Protein AF-A0A7J5W7M0-F1 (afdb_monomer)

Sequence (153 aa):
MEIAYNFLKSILNLNVLYQFIGALISIALTVMVVFLKQYNLRKQRRSYYEGMSSYQELGDIDVKVDEDLPYENVLKIVFKWSLQPLLLVFLLGFIGNTTEYIKLIVFIIVLISTMVHEFMASDEYIDMKTYRVFILILWLISYFILSYEANLI

Secondary structure (DSSP, 8-state):
-HHHHHHHHHH--HHHHHHHHHHHHHHHHHHHHHHHHHHHHHHHHHHHHHHHTTT---TT----TT----THHHHHHHHHTSHHHHHHHHHHTTTT----HHHHHHHHHHHHHHHHIIIIIHHHSTT-HHHHHHHHHHHHHHHHHHHHHHHH-

Structure (mmCIF, N/CA/C/O backbone):
data_AF-A0A7J5W7M0-F1
#
_entry.id   AF-A0A7J5W7M0-F1
#
loop_
_atom_site.group_PDB
_atom_site.id
_atom_site.type_symbol
_atom_site.label_atom_id
_atom_site.label_alt_id
_atom_site.label_comp_id
_atom_site.label_asym_id
_atom_site.label_entity_id
_atom_site.label_seq_id
_atom_site.pdbx_PDB_ins_code
_atom_site.Cartn_x
_atom_site.Cartn_y
_atom_site.Cartn_z
_atom_site.occupancy
_atom_site.B_iso_or_equiv
_atom_site.auth_seq_id
_atom_site.auth_comp_id
_atom_site.auth_asym_id
_atom_site.auth_atom_id
_atom_site.pdbx_PDB_model_num
ATOM 1 N N . MET A 1 1 ? -13.134 -21.260 23.242 1.00 63.97 1 MET A N 1
ATOM 2 C CA . MET A 1 1 ? -13.709 -21.067 21.891 1.00 63.97 1 MET A CA 1
ATOM 3 C C . MET A 1 1 ? -14.502 -19.760 21.818 1.00 63.97 1 MET A C 1
ATOM 5 O O . MET A 1 1 ? -14.262 -18.974 20.917 1.00 63.97 1 MET A O 1
ATOM 9 N N . GLU A 1 2 ? -15.338 -19.468 22.817 1.00 70.62 2 GLU A N 1
ATOM 10 C CA . GLU A 1 2 ? -16.139 -18.234 22.917 1.00 70.62 2 GLU A CA 1
ATOM 11 C C . GLU A 1 2 ? -15.312 -16.933 23.010 1.00 70.62 2 GLU A C 1
ATOM 13 O O . GLU A 1 2 ? -15.614 -15.960 22.328 1.00 70.62 2 GLU A O 1
ATOM 18 N N . ILE A 1 3 ? -14.193 -16.938 23.748 1.00 71.62 3 ILE A N 1
ATOM 19 C CA . ILE A 1 3 ? -13.269 -15.786 23.838 1.00 71.62 3 ILE A CA 1
ATOM 20 C C . ILE A 1 3 ? -12.658 -15.447 22.469 1.00 71.62 3 ILE A C 1
ATOM 22 O O . ILE A 1 3 ? -12.617 -14.286 22.075 1.00 71.62 3 ILE A O 1
ATOM 26 N N . ALA A 1 4 ? -12.221 -16.465 21.721 1.00 72.44 4 ALA A N 1
ATOM 27 C CA . ALA A 1 4 ? -11.637 -16.276 20.395 1.00 72.44 4 ALA A CA 1
ATOM 28 C C . ALA A 1 4 ? -12.676 -15.769 19.384 1.00 72.44 4 ALA A C 1
ATOM 30 O O . ALA A 1 4 ? -12.363 -14.913 18.566 1.00 72.44 4 ALA A O 1
ATOM 31 N N . TYR A 1 5 ? -13.916 -16.255 19.472 1.00 73.88 5 TYR A N 1
ATOM 32 C CA . TYR A 1 5 ? -15.020 -15.798 18.630 1.00 73.88 5 TYR A CA 1
ATOM 33 C C . TYR A 1 5 ? -15.401 -14.338 18.914 1.00 73.88 5 TYR A C 1
ATOM 35 O O . TYR A 1 5 ? -15.535 -13.547 17.982 1.00 73.88 5 TYR A O 1
ATOM 43 N N . ASN A 1 6 ? -15.502 -13.956 20.190 1.00 70.31 6 ASN A N 1
ATOM 44 C CA . ASN A 1 6 ? -15.810 -12.579 20.582 1.00 70.31 6 ASN A CA 1
ATOM 45 C C . ASN A 1 6 ? -14.689 -11.609 20.183 1.00 70.31 6 ASN A C 1
ATOM 47 O O . ASN A 1 6 ? -14.981 -10.525 19.684 1.00 70.31 6 ASN A O 1
ATOM 51 N N . PHE A 1 7 ? -13.427 -12.030 20.307 1.00 69.25 7 PHE A N 1
ATOM 52 C CA . PHE A 1 7 ? -12.269 -11.273 19.825 1.00 69.25 7 PHE A CA 1
ATOM 53 C C . PHE A 1 7 ? -12.282 -11.101 18.298 1.00 69.25 7 PHE A C 1
ATOM 55 O O . PHE A 1 7 ? -12.070 -10.001 17.793 1.00 69.25 7 PHE A O 1
ATOM 62 N N . LEU A 1 8 ? -12.591 -12.163 17.543 1.00 70.25 8 LEU A N 1
ATOM 63 C CA . LEU A 1 8 ? -12.695 -12.081 16.083 1.00 70.25 8 LEU A CA 1
ATOM 64 C C . LEU A 1 8 ? -13.811 -11.118 15.659 1.00 70.25 8 LEU A C 1
ATOM 66 O O . LEU A 1 8 ? -13.624 -10.303 14.760 1.00 70.25 8 LEU A O 1
ATOM 70 N N . LYS A 1 9 ? -14.962 -11.191 16.336 1.00 71.50 9 LYS A N 1
ATOM 71 C CA . LYS A 1 9 ? -16.116 -10.330 16.077 1.00 71.50 9 LYS A CA 1
ATOM 72 C C . LYS A 1 9 ? -15.813 -8.861 16.379 1.00 71.50 9 LYS A C 1
ATOM 74 O O . LYS A 1 9 ? -16.214 -8.006 15.601 1.00 71.50 9 LYS A O 1
ATOM 79 N N . SER A 1 10 ? -15.062 -8.564 17.443 1.00 65.81 10 SER A N 1
ATOM 80 C CA . SER A 1 10 ? -14.637 -7.190 17.751 1.00 65.81 10 SER A CA 1
ATOM 81 C C . SER A 1 10 ? -13.609 -6.627 16.765 1.00 65.81 10 SER A C 1
ATOM 83 O O . SER A 1 10 ? -13.368 -5.426 16.753 1.00 65.81 10 SER A O 1
ATOM 85 N N . ILE A 1 11 ? -13.009 -7.470 15.920 1.00 71.94 11 ILE A N 1
ATOM 86 C CA . ILE A 1 11 ? -11.896 -7.111 15.025 1.00 71.94 11 ILE A CA 1
ATOM 87 C C . ILE A 1 11 ? -12.270 -7.182 13.537 1.00 71.94 11 ILE A C 1
ATOM 89 O O . ILE A 1 11 ? -11.507 -6.757 12.674 1.00 71.94 11 ILE A O 1
ATOM 93 N N . LEU A 1 12 ? -13.443 -7.713 13.201 1.00 81.94 12 LEU A N 1
ATOM 94 C CA . LEU A 1 12 ? -13.924 -7.790 11.824 1.00 81.94 12 LEU A CA 1
ATOM 95 C C . LEU A 1 12 ? -15.038 -6.774 11.602 1.00 81.94 12 LEU A C 1
ATOM 97 O O . LEU A 1 12 ? -16.216 -7.084 11.751 1.00 81.94 12 LEU A O 1
ATOM 101 N N . ASN A 1 13 ? -14.660 -5.556 11.227 1.00 87.31 13 ASN A N 1
ATOM 102 C CA . ASN A 1 13 ? -15.587 -4.544 10.743 1.00 87.31 13 ASN A CA 1
ATOM 103 C C . ASN A 1 13 ? -15.641 -4.582 9.209 1.00 87.31 13 ASN A C 1
ATOM 105 O O . ASN A 1 13 ? -14.648 -4.319 8.528 1.00 87.31 13 ASN A O 1
ATOM 109 N N . LEU A 1 14 ? -16.815 -4.897 8.654 1.00 86.88 14 LEU A N 1
ATOM 110 C CA . LEU A 1 14 ? -16.989 -5.052 7.206 1.00 86.88 14 LEU A CA 1
ATOM 111 C C . LEU A 1 14 ? -16.758 -3.748 6.432 1.00 86.88 14 LEU A C 1
ATOM 113 O O . LEU A 1 14 ? -16.212 -3.793 5.333 1.00 86.88 14 LEU A O 1
ATOM 117 N N . ASN A 1 15 ? -17.111 -2.590 6.997 1.00 87.56 15 ASN A N 1
ATOM 118 C CA . ASN A 1 15 ? -16.903 -1.304 6.326 1.00 87.56 15 ASN A CA 1
ATOM 119 C C . ASN A 1 15 ? -15.409 -1.001 6.182 1.00 87.56 15 ASN A C 1
ATOM 121 O O . ASN A 1 15 ? -14.956 -0.634 5.098 1.00 87.56 15 ASN A O 1
ATOM 125 N N . VAL A 1 16 ? -14.636 -1.217 7.250 1.00 88.69 16 VAL A N 1
ATOM 126 C CA . VAL A 1 16 ? -13.174 -1.069 7.221 1.00 88.69 16 VAL A CA 1
ATOM 127 C C . VAL A 1 16 ? -12.557 -2.088 6.264 1.00 88.69 16 VAL A C 1
ATOM 129 O O . VAL A 1 16 ? -11.714 -1.729 5.445 1.00 88.69 16 VAL A O 1
ATOM 132 N N . LEU A 1 17 ? -13.023 -3.339 6.275 1.00 90.00 17 LEU A N 1
ATOM 133 C CA . LEU A 1 17 ? -12.569 -4.352 5.322 1.00 90.00 17 LEU A CA 1
ATOM 134 C C . LEU A 1 17 ? -12.792 -3.917 3.865 1.00 90.00 17 LEU A C 1
ATOM 136 O O . LEU A 1 17 ? -11.879 -4.039 3.049 1.00 90.00 17 LEU A O 1
ATOM 140 N N . TYR A 1 18 ? -13.960 -3.359 3.535 1.00 90.44 18 TYR A N 1
ATOM 141 C CA . TYR A 1 18 ? -14.231 -2.849 2.189 1.00 90.44 18 TYR A CA 1
ATOM 142 C C . TYR A 1 18 ? -13.326 -1.675 1.805 1.00 90.44 18 TYR A C 1
ATOM 144 O O . TYR A 1 18 ? -12.875 -1.616 0.661 1.00 90.44 18 TYR A O 1
ATOM 152 N N . GLN A 1 19 ? -12.996 -0.781 2.741 1.00 91.12 19 GLN A N 1
ATOM 153 C CA . GLN A 1 19 ? -12.032 0.299 2.498 1.00 91.12 19 GLN A CA 1
ATOM 154 C C . GLN A 1 19 ? -10.636 -0.253 2.179 1.00 91.12 19 GLN A C 1
ATOM 156 O O . GLN A 1 19 ? -10.002 0.190 1.221 1.00 91.12 19 GLN A O 1
ATOM 161 N N . PHE A 1 20 ? -10.179 -1.264 2.923 1.00 92.31 20 PHE A N 1
ATOM 162 C CA . PHE A 1 20 ? -8.892 -1.919 2.681 1.00 92.31 20 PHE A CA 1
ATOM 163 C C . PHE A 1 20 ? -8.860 -2.661 1.340 1.00 92.31 20 PHE A C 1
ATOM 165 O O . PHE A 1 20 ? -7.895 -2.525 0.590 1.00 92.31 20 PHE A O 1
ATOM 172 N N . ILE A 1 21 ? -9.922 -3.394 0.990 1.00 91.75 21 ILE A N 1
ATOM 173 C CA . ILE A 1 21 ? -10.041 -4.041 -0.326 1.00 91.75 21 ILE A CA 1
ATOM 174 C C . ILE A 1 21 ? -10.024 -2.988 -1.443 1.00 91.75 21 ILE A C 1
ATOM 176 O O . ILE A 1 21 ? -9.306 -3.155 -2.427 1.00 91.75 21 ILE A O 1
ATOM 180 N N . GLY A 1 22 ? -10.752 -1.879 -1.280 1.00 91.25 22 GLY A N 1
ATOM 181 C CA . GLY A 1 22 ? -10.732 -0.761 -2.226 1.00 91.25 22 GLY A CA 1
ATOM 182 C C . GLY A 1 22 ? -9.333 -0.166 -2.411 1.00 91.25 22 GLY A C 1
ATOM 183 O O . GLY A 1 22 ? -8.907 0.092 -3.537 1.00 91.25 22 GLY A O 1
ATOM 184 N N . ALA A 1 23 ? -8.573 -0.027 -1.326 1.00 91.94 23 ALA A N 1
ATOM 185 C CA . ALA A 1 23 ? -7.189 0.431 -1.377 1.00 91.94 23 ALA A CA 1
ATOM 186 C C . ALA A 1 23 ? -6.265 -0.560 -2.104 1.00 91.94 23 ALA A C 1
ATOM 188 O O . ALA A 1 23 ? -5.446 -0.140 -2.921 1.00 91.94 23 ALA A O 1
ATOM 189 N N . LEU A 1 24 ? -6.430 -1.871 -1.893 1.00 91.50 24 LEU A N 1
ATOM 190 C CA . LEU A 1 24 ? -5.693 -2.897 -2.643 1.00 91.50 24 LEU A CA 1
ATOM 191 C C . LEU A 1 24 ? -6.014 -2.856 -4.145 1.00 91.50 24 LEU A C 1
ATOM 193 O O . LEU A 1 24 ? -5.107 -2.975 -4.972 1.00 91.50 24 LEU A O 1
ATOM 197 N N . ILE A 1 25 ? -7.280 -2.628 -4.510 1.00 91.88 25 ILE A N 1
ATOM 198 C CA . ILE A 1 25 ? -7.686 -2.425 -5.909 1.00 91.88 25 ILE A CA 1
ATOM 199 C C . ILE A 1 25 ? -6.988 -1.189 -6.491 1.00 91.88 25 ILE A C 1
ATOM 201 O O . ILE A 1 25 ? -6.481 -1.249 -7.611 1.00 91.88 25 ILE A O 1
ATOM 205 N N . SER A 1 26 ? -6.888 -0.095 -5.730 1.00 92.44 26 SER A N 1
ATOM 206 C CA . SER A 1 26 ? -6.147 1.096 -6.162 1.00 92.44 26 SER A CA 1
ATOM 207 C C . SER A 1 26 ? -4.676 0.788 -6.458 1.00 92.44 26 SER A C 1
ATOM 209 O O . SER A 1 26 ? -4.150 1.290 -7.449 1.00 92.44 26 SER A O 1
ATOM 211 N N . ILE A 1 27 ? -4.012 -0.052 -5.655 1.00 91.50 27 ILE A N 1
ATOM 212 C CA . ILE A 1 27 ? -2.626 -0.476 -5.925 1.00 91.50 27 ILE A CA 1
ATOM 213 C C . ILE A 1 27 ? -2.559 -1.266 -7.233 1.00 91.50 27 ILE A C 1
ATOM 215 O O . ILE A 1 27 ? -1.706 -0.989 -8.076 1.00 91.50 27 ILE A O 1
ATOM 219 N N . ALA A 1 28 ? -3.466 -2.227 -7.425 1.00 88.56 28 ALA A N 1
ATOM 220 C CA . ALA A 1 28 ? -3.506 -3.046 -8.633 1.00 88.56 28 ALA A CA 1
ATOM 221 C C . ALA A 1 28 ? -3.701 -2.193 -9.899 1.00 88.56 28 ALA A C 1
ATOM 223 O O . ALA A 1 28 ? -3.013 -2.407 -10.900 1.00 88.56 28 ALA A O 1
ATOM 224 N N . LEU A 1 29 ? -4.575 -1.184 -9.837 1.00 88.12 29 LEU A N 1
ATOM 225 C CA . LEU A 1 29 ? -4.776 -0.226 -10.925 1.00 88.12 29 LEU A CA 1
ATOM 226 C C . LEU A 1 29 ? -3.509 0.586 -11.208 1.00 88.12 29 LEU A C 1
ATOM 228 O O . LEU A 1 29 ? -3.097 0.683 -12.363 1.00 88.12 29 LEU A O 1
ATOM 232 N N . THR A 1 30 ? -2.847 1.116 -10.178 1.00 88.88 30 THR A N 1
ATOM 233 C CA . THR A 1 30 ? -1.583 1.852 -10.341 1.00 88.88 30 THR A CA 1
ATOM 234 C C . THR A 1 30 ? -0.512 0.983 -10.993 1.00 88.88 30 THR A C 1
ATOM 236 O O . THR A 1 30 ? 0.145 1.407 -11.945 1.00 88.88 30 THR A O 1
ATOM 239 N N . VAL A 1 31 ? -0.369 -0.263 -10.540 1.00 87.19 31 VAL A N 1
ATOM 240 C CA . VAL A 1 31 ? 0.568 -1.236 -11.114 1.00 87.19 31 VAL A CA 1
ATOM 241 C C . VAL A 1 31 ? 0.245 -1.477 -12.590 1.00 87.19 31 VAL A C 1
ATOM 243 O O . VAL A 1 31 ? 1.140 -1.387 -13.431 1.00 87.19 31 VAL A O 1
ATOM 246 N N . MET A 1 32 ? -1.026 -1.703 -12.931 1.00 87.75 32 MET A N 1
ATOM 247 C CA . MET A 1 32 ? -1.472 -1.890 -14.314 1.00 87.75 32 MET A CA 1
ATOM 248 C C . MET A 1 32 ? -1.139 -0.679 -15.198 1.00 87.75 32 MET A C 1
ATOM 250 O O . MET A 1 32 ? -0.614 -0.849 -16.298 1.00 87.75 32 MET A O 1
ATOM 254 N N . VAL A 1 33 ? -1.379 0.544 -14.716 1.00 85.94 33 VAL A N 1
ATOM 255 C CA . VAL A 1 33 ? -1.043 1.781 -15.442 1.00 85.94 33 VAL A CA 1
ATOM 256 C C . VAL A 1 33 ? 0.465 1.891 -15.681 1.00 85.94 33 VAL A C 1
ATOM 258 O O . VAL A 1 33 ? 0.890 2.217 -16.792 1.00 85.94 33 VAL A O 1
ATOM 261 N N . VAL A 1 34 ? 1.289 1.579 -14.676 1.00 85.00 34 VAL A N 1
ATOM 262 C CA . VAL A 1 34 ? 2.754 1.570 -14.813 1.00 85.00 34 VAL A CA 1
ATOM 263 C C . VAL A 1 34 ? 3.195 0.544 -15.858 1.00 85.00 34 VAL A C 1
ATOM 265 O O . VAL A 1 34 ? 4.015 0.873 -16.719 1.00 85.00 34 VAL A O 1
ATOM 268 N N . PHE A 1 35 ? 2.615 -0.659 -15.843 1.00 82.62 35 PHE A N 1
ATOM 269 C CA . PHE A 1 35 ? 2.891 -1.687 -16.848 1.00 82.62 35 PHE A CA 1
ATOM 270 C C . PHE A 1 35 ? 2.535 -1.227 -18.260 1.00 82.62 35 PHE A C 1
ATOM 272 O O . PHE A 1 35 ? 3.372 -1.312 -19.159 1.00 82.62 35 PHE A O 1
ATOM 279 N N . LEU A 1 36 ? 1.334 -0.678 -18.458 1.00 83.38 36 LEU A N 1
ATOM 280 C CA . LEU A 1 36 ? 0.898 -0.162 -19.757 1.00 83.38 36 LEU A CA 1
ATOM 281 C C . LEU A 1 36 ? 1.804 0.970 -20.255 1.00 83.38 36 LEU A C 1
ATOM 283 O O . LEU A 1 36 ? 2.177 1.000 -21.429 1.00 83.38 36 LEU A O 1
ATOM 287 N N . LYS A 1 37 ? 2.218 1.879 -19.364 1.00 83.38 37 LYS A N 1
ATOM 288 C CA . LYS A 1 37 ? 3.152 2.961 -19.697 1.00 83.38 37 LYS A CA 1
ATOM 289 C C . LYS A 1 37 ? 4.504 2.413 -20.153 1.00 83.38 37 LYS A C 1
ATOM 291 O O . LYS A 1 37 ? 5.019 2.845 -21.183 1.00 83.38 37 LYS A O 1
ATOM 296 N N . GLN A 1 38 ? 5.077 1.459 -19.418 1.00 79.25 38 GLN A N 1
ATOM 297 C CA . GLN A 1 38 ? 6.351 0.840 -19.791 1.00 79.25 38 GLN A CA 1
ATOM 298 C C . GLN A 1 38 ? 6.247 0.078 -21.114 1.00 79.25 38 GLN A C 1
ATOM 300 O O . GLN A 1 38 ? 7.137 0.199 -21.957 1.00 79.25 38 GLN A O 1
ATOM 305 N N . TYR A 1 39 ? 5.150 -0.650 -21.325 1.00 80.50 39 TYR A N 1
ATOM 306 C CA . TYR A 1 39 ? 4.875 -1.349 -22.576 1.00 80.50 39 TYR A CA 1
ATOM 307 C C . TYR A 1 39 ? 4.824 -0.384 -23.770 1.00 80.50 39 TYR A C 1
ATOM 309 O O . TYR A 1 39 ? 5.517 -0.591 -24.766 1.00 80.50 39 TYR A O 1
ATOM 317 N N . ASN A 1 40 ? 4.088 0.724 -23.648 1.00 80.00 40 ASN A N 1
ATOM 318 C CA . ASN A 1 40 ? 3.991 1.729 -24.708 1.00 80.00 40 ASN A CA 1
ATOM 319 C C . ASN A 1 40 ? 5.339 2.406 -25.003 1.00 80.00 40 ASN A C 1
ATOM 321 O O . ASN A 1 40 ? 5.695 2.564 -26.169 1.00 80.00 40 ASN A O 1
ATOM 325 N N . LEU A 1 41 ? 6.130 2.735 -23.975 1.00 78.44 41 LEU A N 1
ATOM 326 C CA . LEU A 1 41 ? 7.479 3.294 -24.151 1.00 78.44 41 LEU A CA 1
ATOM 327 C C . LEU A 1 41 ? 8.441 2.311 -24.835 1.00 78.44 41 LEU A C 1
ATOM 329 O O . LEU A 1 41 ? 9.323 2.727 -25.588 1.00 78.44 41 LEU A O 1
ATOM 333 N N . ARG A 1 42 ? 8.300 1.004 -24.580 1.00 73.38 42 ARG A N 1
ATOM 334 C CA . ARG A 1 42 ? 9.060 -0.039 -25.290 1.00 73.38 42 ARG A CA 1
ATOM 335 C C . ARG A 1 42 ? 8.634 -0.118 -26.752 1.00 73.38 42 ARG A C 1
ATOM 337 O O . ARG A 1 42 ? 9.495 -0.091 -27.625 1.00 73.38 42 ARG A O 1
ATOM 344 N N . LYS A 1 43 ? 7.325 -0.143 -27.025 1.00 80.00 43 LYS A N 1
ATOM 345 C CA . LYS A 1 43 ? 6.784 -0.159 -28.392 1.00 80.00 43 LYS A CA 1
ATOM 346 C C . LYS A 1 43 ? 7.248 1.057 -29.199 1.00 80.00 43 LYS A C 1
ATOM 348 O O . LYS A 1 43 ? 7.666 0.903 -30.340 1.00 80.00 43 LYS A O 1
ATOM 353 N N . GLN A 1 44 ? 7.224 2.245 -28.596 1.00 79.19 44 GLN A N 1
ATOM 354 C CA . GLN A 1 44 ? 7.695 3.474 -29.234 1.00 79.19 44 GLN A CA 1
ATOM 355 C C . GLN A 1 44 ? 9.196 3.420 -29.548 1.00 79.19 44 GLN A C 1
ATOM 357 O O . GLN A 1 44 ? 9.594 3.784 -30.649 1.00 79.19 44 GLN A O 1
ATOM 362 N N . ARG A 1 45 ? 10.028 2.922 -28.619 1.00 77.69 45 ARG A N 1
ATOM 363 C CA . ARG A 1 45 ? 11.467 2.733 -28.868 1.00 77.69 45 ARG A CA 1
ATOM 364 C C . ARG A 1 45 ? 11.729 1.732 -29.992 1.00 77.69 45 ARG A C 1
ATOM 366 O O . ARG A 1 45 ? 12.491 2.055 -30.891 1.00 77.69 45 ARG A O 1
ATOM 373 N N . ARG A 1 46 ? 11.065 0.569 -29.985 1.00 77.75 46 ARG A N 1
ATOM 374 C CA . ARG A 1 46 ? 11.169 -0.427 -31.071 1.00 77.75 46 ARG A CA 1
ATOM 375 C C . ARG A 1 46 ? 10.824 0.187 -32.426 1.00 77.75 46 ARG A C 1
ATOM 377 O O . ARG A 1 46 ? 11.648 0.157 -33.327 1.00 77.75 46 ARG A O 1
ATOM 384 N N . SER A 1 47 ? 9.677 0.862 -32.517 1.00 78.12 47 SER A N 1
ATOM 385 C CA . SER A 1 47 ? 9.248 1.557 -33.736 1.00 78.12 47 SER A CA 1
ATOM 386 C C . SER A 1 47 ? 10.241 2.624 -34.213 1.00 78.12 47 SER A C 1
ATOM 388 O O . SER A 1 47 ? 10.407 2.789 -35.418 1.00 78.12 47 SER A O 1
ATOM 390 N N . TYR A 1 48 ? 10.895 3.347 -33.300 1.00 76.06 48 TYR A N 1
ATOM 391 C CA . TYR A 1 48 ? 11.910 4.341 -33.651 1.00 76.06 48 TYR A CA 1
ATOM 392 C C . TYR A 1 48 ? 13.165 3.697 -34.262 1.00 76.06 48 TYR A C 1
ATOM 394 O O . TYR A 1 48 ? 13.642 4.154 -35.298 1.00 76.06 48 TYR A O 1
ATOM 402 N N . TYR A 1 49 ? 13.6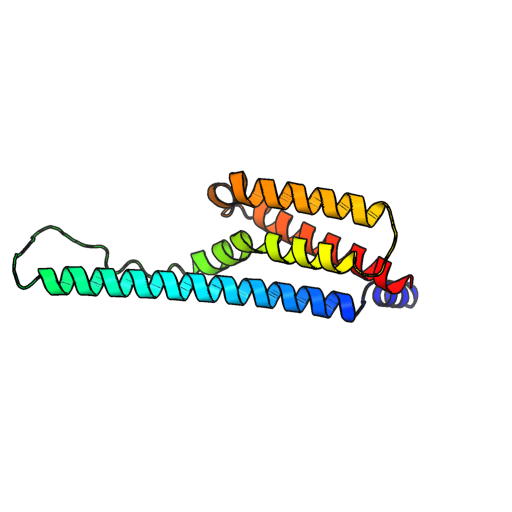77 2.617 -33.662 1.00 70.06 49 TYR A N 1
ATOM 403 C CA . TYR A 1 49 ? 14.871 1.923 -34.162 1.00 70.06 49 TYR A CA 1
ATOM 404 C C . TYR A 1 49 ? 14.598 1.114 -35.436 1.00 70.06 49 TYR A C 1
ATOM 406 O O . TYR A 1 49 ? 15.408 1.145 -36.359 1.00 70.06 49 TYR A O 1
ATOM 414 N N . GLU A 1 50 ? 13.437 0.466 -35.543 1.00 70.50 50 GLU A N 1
ATOM 415 C CA . GLU A 1 50 ? 13.002 -0.208 -36.774 1.00 70.50 50 GLU A CA 1
ATOM 416 C C . GLU A 1 50 ? 12.843 0.798 -37.926 1.00 70.50 50 GLU A C 1
ATOM 418 O O . GLU A 1 50 ? 13.297 0.535 -39.037 1.00 70.50 50 GLU A O 1
ATOM 423 N N . GLY A 1 51 ? 12.299 1.993 -37.660 1.00 66.75 51 GLY A N 1
ATOM 424 C CA . GLY A 1 51 ? 12.201 3.073 -38.648 1.00 66.75 51 GLY A CA 1
ATOM 425 C C . GLY A 1 51 ? 13.543 3.708 -39.045 1.00 66.75 51 GLY A C 1
ATOM 426 O O . GLY A 1 51 ? 13.656 4.239 -40.146 1.00 66.75 51 GLY A O 1
ATOM 427 N N . MET A 1 52 ? 14.567 3.645 -38.185 1.00 60.72 52 MET A N 1
ATOM 428 C CA . MET A 1 52 ? 15.940 4.070 -38.507 1.00 60.72 52 MET A CA 1
ATOM 429 C C . MET A 1 52 ? 16.743 2.997 -39.257 1.00 60.72 52 MET A C 1
ATOM 431 O O . MET A 1 52 ? 17.625 3.339 -40.046 1.00 60.72 52 MET A O 1
ATOM 435 N N . SER A 1 53 ? 16.428 1.713 -39.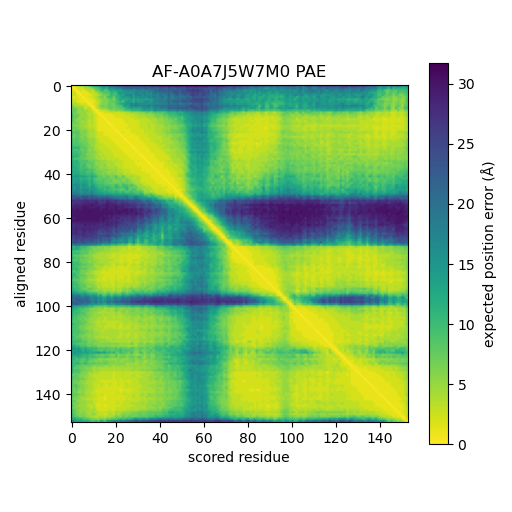054 1.00 52.28 53 SER A N 1
ATOM 436 C CA . SER A 1 53 ? 17.150 0.581 -39.658 1.00 52.28 53 SER A CA 1
ATOM 437 C C . SER A 1 53 ? 17.093 0.536 -41.192 1.00 52.28 53 SER A C 1
ATOM 439 O O . SER A 1 53 ? 17.934 -0.105 -41.814 1.00 52.28 53 SER A O 1
ATOM 441 N N . SER A 1 54 ? 16.173 1.270 -41.830 1.00 52.88 54 SER A N 1
ATOM 442 C CA . SER A 1 54 ? 16.132 1.395 -43.292 1.00 52.88 54 SER A CA 1
ATOM 443 C C . SER A 1 54 ? 17.139 2.403 -43.871 1.00 52.88 54 SER A C 1
ATOM 445 O O . SER A 1 54 ? 17.221 2.514 -45.091 1.00 52.88 54 SER A O 1
ATOM 447 N N . TYR A 1 55 ? 17.881 3.153 -43.041 1.00 50.97 55 TYR A N 1
ATOM 448 C CA . TYR A 1 55 ? 18.807 4.202 -43.503 1.00 50.97 55 TYR A CA 1
ATOM 449 C C . TYR A 1 55 ? 20.273 4.034 -43.078 1.00 50.97 55 TYR A C 1
ATOM 451 O O . TYR A 1 55 ? 21.122 4.713 -43.652 1.00 50.97 55 TYR A O 1
ATOM 459 N N . GLN A 1 56 ? 20.606 3.147 -42.138 1.00 46.88 56 GLN A N 1
ATOM 460 C CA 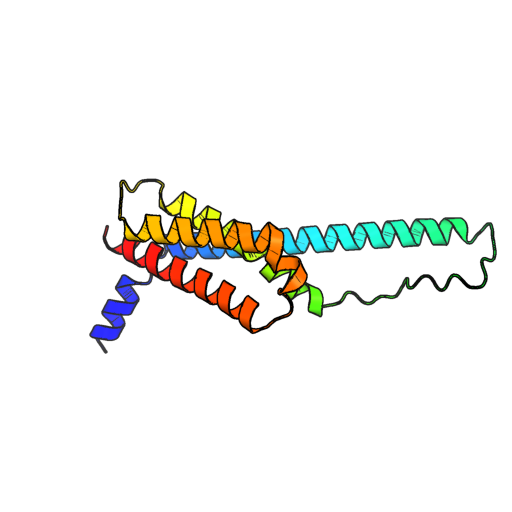. GLN A 1 56 ? 21.990 2.928 -41.702 1.00 46.88 56 GLN A CA 1
ATOM 461 C C . GLN A 1 56 ? 22.140 1.532 -41.082 1.00 46.88 56 GLN A C 1
ATOM 463 O O . GLN A 1 56 ? 21.536 1.245 -40.049 1.00 46.88 56 GLN A O 1
ATOM 468 N N . GLU A 1 57 ? 22.973 0.680 -41.690 1.00 49.00 57 GLU A N 1
ATOM 469 C CA . GLU A 1 57 ? 23.537 -0.505 -41.031 1.00 49.00 57 GLU A CA 1
ATOM 470 C C . GLU A 1 57 ? 24.426 -0.032 -39.871 1.00 49.00 57 GLU A C 1
ATOM 472 O O . GLU A 1 57 ? 25.628 0.188 -40.012 1.00 49.00 57 GLU A O 1
ATOM 477 N N . LEU A 1 58 ? 23.813 0.185 -38.709 1.00 52.09 58 LEU A N 1
ATOM 478 C CA . LEU A 1 58 ? 24.514 0.375 -37.446 1.00 52.09 58 LEU A CA 1
ATOM 479 C C . LEU A 1 58 ? 24.889 -1.010 -36.910 1.00 52.09 58 LEU A C 1
ATOM 481 O O . LEU A 1 58 ? 24.196 -1.572 -36.063 1.00 52.09 58 LEU A O 1
ATOM 485 N N . GLY A 1 59 ? 25.978 -1.567 -37.446 1.00 44.91 59 GLY A N 1
ATOM 486 C CA . GLY A 1 59 ? 26.699 -2.657 -36.791 1.00 44.91 59 GLY A CA 1
ATOM 487 C C . GLY A 1 59 ? 27.099 -2.222 -35.378 1.00 44.91 59 GLY A C 1
ATOM 488 O O . GLY A 1 59 ? 27.572 -1.103 -35.197 1.00 44.91 59 GLY A O 1
ATOM 489 N N . ASP A 1 60 ? 26.867 -3.089 -34.397 1.00 43.69 60 ASP A N 1
ATOM 490 C CA . ASP A 1 60 ? 27.139 -2.921 -32.957 1.00 43.69 60 ASP A CA 1
ATOM 491 C C . ASP A 1 60 ? 26.149 -2.117 -32.104 1.00 43.69 60 ASP A C 1
ATOM 493 O O . ASP A 1 60 ? 26.427 -1.859 -30.931 1.00 43.69 60 ASP A O 1
ATOM 497 N N . ILE A 1 61 ? 24.941 -1.817 -32.586 1.00 49.12 61 ILE A N 1
ATOM 498 C CA . ILE A 1 61 ? 23.844 -1.527 -31.652 1.00 49.12 61 ILE A CA 1
ATOM 499 C C . ILE A 1 61 ? 23.019 -2.796 -31.468 1.00 49.12 61 ILE A C 1
ATOM 501 O O . ILE A 1 61 ? 21.902 -2.906 -31.970 1.00 49.12 61 ILE A O 1
ATOM 505 N N . ASP A 1 62 ? 23.556 -3.732 -30.682 1.00 45.00 62 ASP A N 1
ATOM 506 C CA . ASP A 1 62 ? 22.738 -4.684 -29.928 1.00 45.00 62 ASP A CA 1
ATOM 507 C C . ASP A 1 62 ? 21.895 -3.869 -28.937 1.00 45.00 62 ASP A C 1
ATOM 509 O O . ASP A 1 62 ? 22.161 -3.765 -27.735 1.00 45.00 62 ASP A O 1
ATOM 513 N N . VAL A 1 63 ? 20.869 -3.199 -29.468 1.00 47.47 63 VAL A N 1
ATOM 514 C CA . VAL A 1 63 ? 19.779 -2.677 -28.670 1.00 47.47 63 VAL A CA 1
ATOM 515 C C . VAL A 1 63 ? 19.251 -3.912 -27.959 1.00 47.47 63 VAL A C 1
ATOM 517 O O . VAL A 1 63 ? 18.749 -4.830 -28.601 1.00 47.47 63 VAL A O 1
ATOM 520 N N . LYS A 1 64 ? 19.383 -3.953 -26.631 1.00 48.12 64 LYS A N 1
ATOM 521 C CA . LYS A 1 64 ? 18.707 -4.924 -25.765 1.00 48.12 64 LYS A CA 1
ATOM 522 C C . LYS A 1 64 ? 17.188 -4.722 -25.866 1.00 48.12 64 LYS A C 1
ATOM 524 O O . LYS A 1 64 ? 16.534 -4.250 -24.940 1.00 48.12 64 LYS A O 1
ATOM 529 N N . VAL A 1 65 ? 16.623 -5.000 -27.039 1.00 47.62 65 VAL A N 1
ATOM 530 C CA . VAL A 1 65 ? 15.195 -4.928 -27.348 1.00 47.62 65 VAL A CA 1
ATOM 531 C C . VAL A 1 65 ? 14.449 -6.026 -26.591 1.00 47.62 65 VAL A C 1
ATOM 533 O O . VAL A 1 65 ? 13.263 -5.856 -26.291 1.00 47.62 65 VAL A O 1
ATOM 536 N N . ASP A 1 66 ? 15.166 -7.084 -26.213 1.00 45.56 66 ASP A N 1
ATOM 537 C CA . ASP A 1 66 ? 14.656 -8.305 -25.595 1.00 45.56 66 ASP A CA 1
ATOM 538 C C . ASP A 1 66 ? 14.977 -8.412 -24.098 1.00 45.56 66 ASP A C 1
ATOM 540 O O . ASP A 1 66 ? 15.179 -9.500 -23.568 1.00 45.56 66 ASP A O 1
ATOM 544 N N . GLU A 1 67 ? 14.993 -7.294 -23.365 1.00 50.34 67 GLU A N 1
ATOM 545 C CA . GLU A 1 67 ? 14.830 -7.391 -21.911 1.00 50.34 67 GLU A CA 1
ATOM 546 C C . GLU A 1 67 ? 13.403 -7.866 -21.603 1.00 50.34 67 GLU A C 1
ATOM 548 O O . GLU A 1 67 ? 12.435 -7.082 -21.629 1.00 50.34 67 GLU A O 1
ATOM 553 N N . ASP A 1 68 ? 13.287 -9.167 -21.320 1.00 50.88 68 ASP A N 1
ATOM 554 C CA . ASP A 1 68 ? 12.105 -9.808 -20.753 1.00 50.88 68 ASP A CA 1
ATOM 555 C C . ASP A 1 68 ? 11.460 -8.889 -19.711 1.00 50.88 68 ASP A C 1
ATOM 557 O O . ASP A 1 68 ? 12.139 -8.233 -18.915 1.00 50.88 68 ASP A O 1
ATOM 561 N N . LEU A 1 69 ? 10.127 -8.784 -19.730 1.00 54.78 69 LEU A N 1
ATOM 562 C CA . LEU A 1 69 ? 9.401 -8.120 -18.648 1.00 54.78 69 LEU A CA 1
ATOM 563 C C . LEU A 1 69 ? 9.810 -8.820 -17.349 1.00 54.78 69 LEU A C 1
ATOM 565 O O . LEU A 1 69 ? 9.480 -9.999 -17.191 1.00 54.78 69 LEU A O 1
ATOM 569 N N . PRO A 1 70 ? 10.506 -8.149 -16.413 1.00 55.34 70 PRO A N 1
ATOM 570 C CA . PRO A 1 70 ? 10.894 -8.812 -15.188 1.00 55.34 70 PRO A CA 1
ATOM 571 C C . PRO A 1 70 ? 9.596 -8.989 -14.412 1.00 55.34 70 PRO A C 1
ATOM 573 O O . PRO A 1 70 ? 9.082 -8.037 -13.832 1.00 55.34 70 PRO A O 1
ATOM 576 N N . TYR A 1 71 ? 9.010 -10.183 -14.425 1.00 53.25 71 TYR A N 1
ATOM 577 C CA . TYR A 1 71 ? 7.869 -10.492 -13.563 1.00 53.25 71 TYR A CA 1
ATOM 578 C C . TYR A 1 71 ? 8.241 -10.250 -12.084 1.00 53.25 71 TYR A C 1
ATOM 580 O O . TYR A 1 71 ? 7.393 -9.843 -11.290 1.00 53.25 71 TYR A O 1
ATOM 588 N N . GLU A 1 72 ? 9.535 -10.351 -11.742 1.00 54.03 72 GLU A N 1
ATOM 589 C CA . GLU A 1 72 ? 10.107 -9.905 -10.463 1.00 54.03 72 GLU A CA 1
ATOM 590 C C . GLU A 1 72 ? 9.859 -8.418 -10.139 1.00 54.03 72 GLU A C 1
ATOM 592 O O . GLU A 1 72 ? 9.839 -8.051 -8.962 1.00 54.03 72 GLU A O 1
ATOM 597 N N . ASN A 1 73 ? 9.591 -7.560 -11.130 1.00 69.19 73 ASN A N 1
ATOM 598 C CA . ASN A 1 73 ? 9.248 -6.156 -10.902 1.00 69.19 73 ASN A CA 1
ATOM 599 C C . ASN A 1 73 ? 7.804 -5.952 -10.436 1.00 69.19 73 ASN A C 1
ATOM 601 O O . ASN A 1 73 ? 7.545 -4.939 -9.796 1.00 69.19 73 ASN A O 1
ATOM 605 N N . VAL A 1 74 ? 6.862 -6.871 -10.690 1.00 77.69 74 VAL A N 1
ATOM 606 C CA . VAL A 1 74 ? 5.444 -6.647 -10.333 1.00 77.69 74 VAL A CA 1
ATOM 607 C C . VAL A 1 74 ? 5.297 -6.451 -8.825 1.00 77.69 74 VAL A C 1
ATOM 609 O O . VAL A 1 74 ? 4.734 -5.454 -8.382 1.00 77.69 74 VAL A O 1
ATOM 612 N N . LEU A 1 75 ? 5.852 -7.370 -8.026 1.00 81.69 75 LEU A N 1
ATOM 613 C CA . LEU A 1 75 ? 5.785 -7.288 -6.565 1.00 81.69 75 LEU A CA 1
ATOM 614 C C . LEU A 1 75 ? 6.527 -6.059 -6.036 1.00 81.69 75 LEU A C 1
ATOM 616 O O . LEU A 1 75 ? 6.023 -5.390 -5.139 1.00 81.69 75 LEU A O 1
ATOM 620 N N . LYS A 1 76 ? 7.688 -5.723 -6.609 1.00 83.06 76 LYS A N 1
ATOM 621 C CA . LYS A 1 76 ? 8.426 -4.502 -6.248 1.00 83.06 76 LYS A CA 1
ATOM 622 C C . LYS A 1 76 ? 7.568 -3.256 -6.473 1.00 83.06 76 LYS A C 1
ATOM 624 O O . LYS A 1 76 ? 7.473 -2.415 -5.587 1.00 83.06 76 LYS A O 1
ATOM 629 N N . ILE A 1 77 ? 6.894 -3.174 -7.622 1.00 83.88 77 ILE A N 1
ATOM 630 C CA . ILE A 1 77 ? 6.000 -2.064 -7.971 1.00 83.88 77 ILE A CA 1
ATOM 631 C C . ILE A 1 77 ? 4.798 -2.029 -7.017 1.00 83.88 77 ILE A C 1
ATOM 633 O O . ILE A 1 77 ? 4.465 -0.958 -6.524 1.00 83.88 77 ILE A O 1
ATOM 637 N N . VAL A 1 78 ? 4.185 -3.174 -6.692 1.00 88.38 78 VAL A N 1
ATOM 638 C CA . VAL A 1 78 ? 3.091 -3.251 -5.703 1.00 88.38 78 VAL A CA 1
ATOM 639 C C . VAL A 1 78 ? 3.526 -2.641 -4.371 1.00 88.38 78 VAL A C 1
ATOM 641 O O . VAL A 1 78 ? 2.857 -1.744 -3.867 1.00 88.38 78 VAL A O 1
ATOM 644 N N . PHE A 1 79 ? 4.664 -3.078 -3.822 1.00 88.44 79 PHE A N 1
ATOM 645 C CA . PHE A 1 79 ? 5.155 -2.559 -2.545 1.00 88.44 79 PHE A CA 1
ATOM 646 C C . PHE A 1 79 ? 5.549 -1.082 -2.624 1.00 88.44 79 PHE A C 1
ATOM 648 O O . PHE A 1 79 ? 5.282 -0.354 -1.672 1.00 88.44 79 PHE A O 1
ATOM 655 N N . LYS A 1 80 ? 6.098 -0.625 -3.755 1.00 88.62 80 LYS A N 1
ATOM 656 C CA . LYS A 1 80 ? 6.474 0.778 -3.988 1.00 88.62 80 LYS A CA 1
ATOM 657 C C . LYS A 1 80 ? 5.285 1.746 -3.958 1.00 88.62 80 LYS A C 1
ATOM 659 O O . LYS A 1 80 ? 5.452 2.912 -3.632 1.00 88.62 80 LYS A O 1
ATOM 664 N N . TRP A 1 81 ? 4.084 1.275 -4.286 1.00 87.94 81 TRP A N 1
ATOM 665 C CA . TRP A 1 81 ? 2.871 2.104 -4.302 1.00 87.94 81 TRP A CA 1
ATOM 666 C C . TRP A 1 81 ? 1.895 1.761 -3.171 1.00 87.94 81 TRP A C 1
ATOM 668 O O . TRP A 1 81 ? 0.750 2.203 -3.179 1.00 87.94 81 TRP A O 1
ATOM 678 N N . SER A 1 82 ? 2.322 0.957 -2.196 1.00 90.25 82 SER A N 1
ATOM 679 C CA . SER A 1 82 ? 1.410 0.359 -1.216 1.00 90.25 82 SER A CA 1
ATOM 680 C C . SER A 1 82 ? 1.073 1.244 -0.015 1.00 90.25 82 SER A C 1
ATOM 682 O O . SER A 1 82 ? 0.040 1.025 0.610 1.00 90.25 82 SER A O 1
ATOM 684 N N . LEU A 1 83 ? 1.901 2.232 0.340 1.00 90.75 83 LEU A N 1
ATOM 685 C CA . LEU A 1 83 ? 1.651 3.058 1.531 1.00 90.75 83 LEU A CA 1
ATOM 686 C C . LEU A 1 83 ? 0.712 4.247 1.272 1.00 90.75 83 LEU A C 1
ATOM 688 O O . LEU A 1 83 ? -0.042 4.621 2.166 1.00 90.75 83 LEU A O 1
ATOM 692 N N . GLN A 1 84 ? 0.668 4.790 0.049 1.00 89.25 84 GLN A N 1
ATOM 693 C CA . GLN A 1 84 ? -0.231 5.908 -0.284 1.00 89.25 84 GLN A CA 1
ATOM 694 C C . GLN A 1 84 ? -1.717 5.553 -0.100 1.00 89.25 84 GLN A C 1
ATOM 696 O O . GLN A 1 84 ? -2.430 6.309 0.565 1.00 89.25 84 GLN A O 1
ATOM 701 N N . PRO A 1 85 ? -2.221 4.407 -0.607 1.00 90.50 85 PRO A N 1
ATOM 702 C CA . PRO A 1 85 ? -3.619 4.038 -0.404 1.00 90.50 85 PRO A CA 1
ATOM 703 C C . PRO A 1 85 ? -3.928 3.739 1.064 1.00 90.50 85 PRO A C 1
ATOM 705 O O . PRO A 1 85 ? -5.032 4.023 1.520 1.00 90.50 85 PRO A O 1
ATOM 708 N N . LEU A 1 86 ? -2.950 3.229 1.823 1.00 91.38 86 LEU A N 1
ATOM 709 C CA . LEU A 1 86 ? -3.093 3.014 3.263 1.00 91.38 86 LEU A CA 1
ATOM 710 C C . LEU A 1 86 ? -3.301 4.339 4.010 1.00 91.38 86 LEU A C 1
ATOM 712 O O . LEU A 1 86 ? -4.196 4.437 4.847 1.00 91.38 86 LEU A O 1
ATOM 716 N N . LEU A 1 87 ? -2.523 5.372 3.670 1.00 91.50 87 LEU A N 1
ATOM 717 C CA . LEU A 1 87 ? -2.680 6.713 4.233 1.00 91.50 87 LEU A CA 1
ATOM 718 C C . LEU A 1 87 ? -4.072 7.294 3.931 1.00 91.50 87 LEU A C 1
ATOM 720 O O . LEU A 1 87 ? -4.699 7.877 4.816 1.00 91.50 87 LEU A O 1
ATOM 724 N N . LEU A 1 88 ? -4.582 7.095 2.710 1.00 89.44 88 LEU A N 1
ATOM 725 C CA . LEU A 1 88 ? -5.928 7.530 2.319 1.00 89.44 88 LEU A CA 1
ATOM 726 C C . LEU A 1 88 ? -7.028 6.817 3.110 1.00 89.44 88 LEU A C 1
ATOM 728 O O . LEU A 1 88 ? -7.949 7.477 3.586 1.00 89.44 88 LEU A O 1
ATOM 732 N N . VAL A 1 89 ? -6.929 5.498 3.296 1.00 89.50 89 VAL A N 1
ATOM 733 C CA . VAL A 1 89 ? -7.871 4.748 4.148 1.00 89.50 89 VAL A CA 1
ATOM 734 C C . VAL A 1 89 ? -7.878 5.318 5.562 1.00 89.50 89 VAL A C 1
ATOM 736 O O . VAL A 1 89 ? -8.939 5.521 6.151 1.00 89.50 89 VAL A O 1
ATOM 739 N N . PHE A 1 90 ? -6.700 5.651 6.082 1.00 87.88 90 PHE A N 1
ATOM 740 C CA . PHE A 1 90 ? -6.574 6.241 7.403 1.00 87.88 90 PHE A CA 1
ATOM 741 C C . PHE A 1 90 ? -7.232 7.628 7.494 1.00 87.88 90 PHE A C 1
ATOM 743 O O . PHE A 1 90 ? -7.937 7.903 8.462 1.00 87.88 90 PHE A O 1
ATOM 750 N N . LEU A 1 91 ? -7.077 8.472 6.466 1.00 86.69 91 LEU A N 1
ATOM 751 C CA . LEU A 1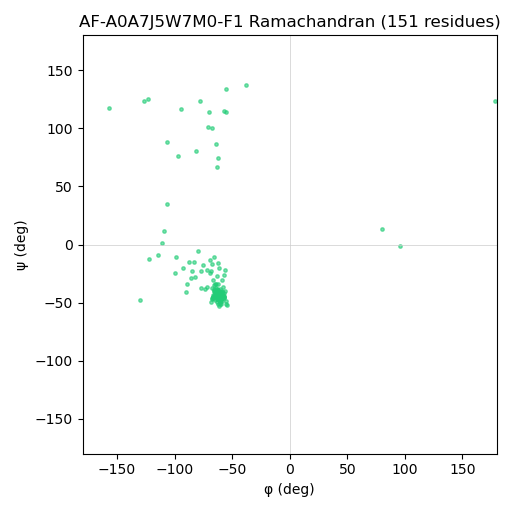 91 ? -7.771 9.763 6.359 1.00 86.69 91 LEU A CA 1
ATOM 752 C C . LEU A 1 91 ? -9.295 9.600 6.307 1.00 86.69 91 LEU A C 1
ATOM 754 O O . LEU A 1 91 ? -10.010 10.317 7.006 1.00 86.69 91 LEU A O 1
ATOM 758 N N . LEU A 1 92 ? -9.801 8.635 5.533 1.00 84.44 92 LEU A N 1
ATOM 759 C CA . LEU A 1 92 ? -11.234 8.327 5.485 1.00 84.44 92 LEU A CA 1
ATOM 760 C C . LEU A 1 92 ? -11.761 7.864 6.851 1.00 84.44 92 LEU A C 1
ATOM 762 O O . LEU A 1 92 ? -12.874 8.221 7.224 1.00 84.44 92 LEU A O 1
ATOM 766 N N . GLY A 1 93 ? -10.946 7.154 7.636 1.00 80.06 93 GLY A N 1
ATOM 767 C CA . GLY A 1 93 ? -11.267 6.743 9.008 1.00 80.06 93 GLY A CA 1
ATOM 768 C C . GLY A 1 93 ? -11.402 7.891 10.025 1.00 80.06 93 GLY A C 1
ATOM 769 O O . GLY A 1 93 ? -11.861 7.670 11.152 1.00 80.06 93 GLY A O 1
ATOM 770 N N . PHE A 1 94 ? -11.022 9.124 9.672 1.00 80.19 94 PHE A N 1
ATOM 771 C CA . PHE A 1 94 ? -11.312 10.318 10.478 1.00 80.19 94 PHE A CA 1
ATOM 772 C C . PHE A 1 94 ? -12.669 10.953 10.160 1.00 80.19 94 PHE A C 1
ATOM 774 O O . PHE A 1 94 ? -13.164 11.748 10.959 1.00 80.19 94 PHE A O 1
ATOM 781 N N . ILE A 1 95 ? -13.302 10.603 9.038 1.00 76.19 95 ILE A N 1
ATOM 782 C CA . ILE A 1 95 ? -14.606 11.155 8.667 1.00 76.19 95 ILE A CA 1
ATOM 783 C C . ILE A 1 95 ? -15.666 10.587 9.620 1.00 76.19 95 ILE A C 1
ATOM 785 O O . ILE A 1 95 ? -15.942 9.392 9.614 1.00 76.19 95 ILE A O 1
ATOM 789 N N . GLY A 1 96 ? -16.259 11.458 10.440 1.00 62.84 96 GLY A N 1
ATOM 790 C CA . GLY A 1 96 ? -17.359 11.113 11.349 1.00 62.84 96 GLY A CA 1
ATOM 791 C C . GLY A 1 96 ? -16.966 10.784 12.794 1.00 62.84 96 GLY A C 1
ATOM 792 O O . GLY A 1 96 ? -17.864 10.575 13.599 1.00 62.84 96 GLY A O 1
ATOM 793 N N . ASN A 1 97 ? -15.674 10.795 13.152 1.00 64.69 97 ASN A N 1
ATOM 794 C CA . ASN A 1 97 ? -15.204 10.47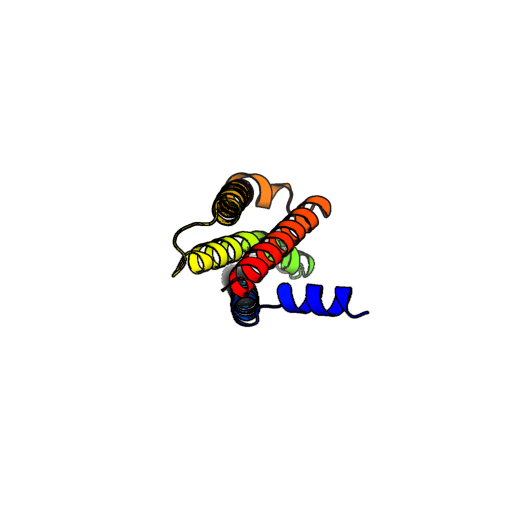3 14.509 1.00 64.69 97 ASN A CA 1
ATOM 795 C C . ASN A 1 97 ? -14.318 11.581 15.089 1.00 64.69 97 ASN A C 1
ATOM 797 O O . ASN A 1 97 ? -13.289 11.915 14.501 1.00 64.69 97 ASN A O 1
ATOM 801 N N . THR A 1 98 ? -14.690 12.124 16.254 1.00 56.66 98 THR A N 1
ATOM 802 C CA . THR A 1 98 ? -14.101 13.365 16.780 1.00 56.66 98 THR A CA 1
ATOM 803 C C . THR A 1 98 ? -12.721 13.212 17.408 1.00 56.66 98 THR A C 1
ATOM 805 O O . THR A 1 98 ? -11.923 14.105 17.159 1.00 56.66 98 THR A O 1
ATOM 808 N N . THR A 1 99 ? -12.382 12.130 18.128 1.00 56.78 99 THR A N 1
ATOM 809 C CA . THR A 1 99 ? -10.985 11.856 18.550 1.00 56.78 99 THR A CA 1
ATOM 810 C C . THR A 1 99 ? -10.841 10.583 19.391 1.00 56.78 99 THR A C 1
ATOM 812 O O . THR A 1 99 ? -11.365 10.518 20.497 1.00 56.78 99 THR A O 1
ATOM 815 N N . GLU A 1 100 ? -9.985 9.659 18.946 1.00 71.50 100 GLU A N 1
ATOM 816 C CA . GLU A 1 100 ? -9.265 8.721 19.818 1.00 71.50 100 GLU A CA 1
ATOM 817 C C . GLU A 1 100 ? -7.759 8.899 19.566 1.00 71.50 100 GLU A C 1
ATOM 819 O O . GLU A 1 100 ? -7.289 8.876 18.422 1.00 71.50 100 GLU A O 1
ATOM 824 N N . TYR A 1 101 ? -6.990 9.155 20.631 1.00 80.12 101 TYR A N 1
ATOM 825 C CA . TYR A 1 101 ? -5.562 9.496 20.548 1.00 80.12 101 TYR A CA 1
ATOM 826 C C . TYR A 1 101 ? -4.727 8.400 19.868 1.00 80.12 101 TYR A C 1
ATOM 828 O O . TYR A 1 101 ? -3.745 8.704 19.192 1.00 80.12 101 TYR A O 1
ATOM 836 N N . ILE A 1 102 ? -5.139 7.135 19.998 1.00 81.06 102 ILE A N 1
ATOM 837 C CA . ILE A 1 102 ? -4.460 5.978 19.401 1.00 81.06 102 ILE A CA 1
ATOM 838 C C . ILE A 1 102 ? -4.512 6.057 17.873 1.00 81.06 102 ILE A C 1
ATOM 840 O O . ILE A 1 102 ? -3.472 5.953 17.220 1.00 81.06 102 ILE A O 1
ATOM 844 N N . LYS A 1 103 ? -5.689 6.333 17.298 1.00 82.38 103 LYS A N 1
ATOM 845 C CA . LYS A 1 103 ? -5.852 6.530 15.853 1.00 82.38 103 LYS A CA 1
ATOM 846 C C . LYS A 1 103 ? -4.957 7.661 15.340 1.00 82.38 103 LYS A C 1
ATOM 848 O O . LYS A 1 103 ? -4.262 7.489 14.343 1.00 82.38 103 LYS A O 1
ATOM 853 N N . LEU A 1 104 ? -4.901 8.794 16.043 1.00 85.94 104 LEU A N 1
ATOM 854 C CA . LEU A 1 104 ? -4.043 9.922 15.654 1.00 85.94 104 LEU A CA 1
ATOM 855 C C . LEU A 1 104 ? -2.548 9.566 15.662 1.00 85.94 104 LEU A C 1
ATOM 857 O O . LEU A 1 104 ? -1.832 9.922 14.728 1.00 85.94 104 LEU A O 1
ATOM 861 N N . ILE A 1 105 ? -2.078 8.841 16.679 1.00 87.38 105 ILE A N 1
ATOM 862 C CA . ILE A 1 105 ? -0.678 8.397 16.758 1.00 87.38 105 ILE A CA 1
ATOM 863 C C . ILE A 1 105 ? -0.336 7.497 15.567 1.00 87.38 105 ILE A C 1
ATOM 865 O O . ILE A 1 105 ? 0.683 7.694 14.906 1.00 87.38 105 ILE A O 1
ATOM 869 N N . VAL A 1 106 ? -1.204 6.537 15.259 1.00 87.44 106 VAL A N 1
ATOM 870 C CA . VAL A 1 106 ? -0.989 5.587 14.160 1.00 87.44 106 VAL A CA 1
ATOM 871 C C . VAL A 1 106 ? -1.015 6.302 12.815 1.00 87.44 106 VAL A C 1
ATOM 873 O O . VAL A 1 106 ? -0.160 6.032 11.977 1.00 87.44 106 VAL A O 1
ATOM 876 N N . PHE A 1 107 ? -1.916 7.269 12.631 1.00 89.50 107 PHE A N 1
ATOM 877 C CA . PHE A 1 107 ? -1.928 8.124 11.447 1.00 89.50 107 PHE A CA 1
ATOM 878 C C . PHE A 1 107 ? -0.582 8.823 11.237 1.00 89.50 107 PHE A C 1
ATOM 880 O O 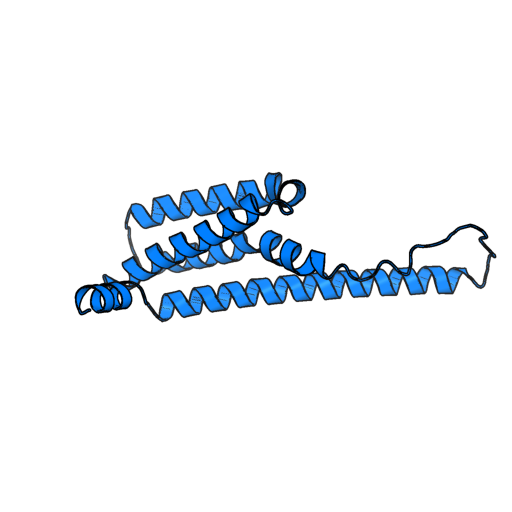. PHE A 1 107 ? -0.029 8.765 10.141 1.00 89.50 107 PHE A O 1
ATOM 887 N N . ILE A 1 108 ? -0.029 9.447 12.283 1.00 90.69 108 ILE A N 1
ATOM 888 C CA . ILE A 1 108 ? 1.268 10.134 12.209 1.00 90.69 108 ILE A CA 1
ATOM 889 C C . ILE A 1 108 ? 2.384 9.141 11.857 1.00 90.69 108 ILE A C 1
ATOM 891 O O . ILE A 1 108 ? 3.226 9.445 11.012 1.00 90.69 108 ILE A O 1
ATOM 895 N N . ILE A 1 109 ? 2.374 7.940 12.444 1.00 91.38 109 ILE A N 1
ATOM 896 C CA . ILE A 1 109 ? 3.343 6.882 12.118 1.00 91.38 109 ILE A CA 1
ATOM 897 C C . ILE A 1 109 ? 3.233 6.475 10.644 1.00 91.38 109 ILE A C 1
ATOM 899 O O . ILE A 1 109 ? 4.256 6.382 9.965 1.00 91.38 109 ILE A O 1
ATOM 903 N N . VAL A 1 110 ? 2.018 6.261 10.131 1.00 91.75 110 VAL A N 1
ATOM 904 C CA . VAL A 1 110 ? 1.779 5.905 8.723 1.00 91.75 110 VAL A CA 1
ATOM 905 C C . VAL A 1 110 ? 2.197 7.048 7.797 1.00 91.75 110 VAL A C 1
ATOM 907 O O . VAL A 1 110 ? 2.836 6.789 6.779 1.00 91.75 110 VAL A O 1
ATOM 910 N N . LEU A 1 111 ? 1.922 8.303 8.157 1.00 92.56 111 LEU A N 1
ATOM 911 C CA . LEU A 1 111 ? 2.326 9.484 7.392 1.00 92.56 111 LEU A CA 1
ATOM 912 C C . LEU A 1 111 ? 3.851 9.586 7.280 1.00 92.56 111 LEU A C 1
ATOM 914 O O . LEU A 1 111 ? 4.379 9.649 6.171 1.00 92.56 111 LEU A O 1
ATOM 918 N N . ILE A 1 112 ? 4.564 9.539 8.410 1.00 93.06 112 ILE A N 1
ATOM 919 C CA . ILE A 1 112 ? 6.033 9.583 8.429 1.00 93.06 112 ILE A CA 1
ATOM 920 C C . ILE A 1 112 ? 6.600 8.393 7.649 1.00 93.06 112 ILE A C 1
ATOM 922 O O . ILE A 1 112 ? 7.490 8.570 6.820 1.00 93.06 112 ILE A O 1
ATOM 926 N N . SER A 1 113 ? 6.051 7.193 7.856 1.00 91.44 113 SER A N 1
ATOM 927 C CA . SER A 1 113 ? 6.476 5.989 7.132 1.00 91.44 113 SER A CA 1
ATOM 928 C C . SER A 1 113 ? 6.269 6.126 5.624 1.00 91.44 113 SER A C 1
ATOM 930 O O . SER A 1 113 ? 7.127 5.697 4.859 1.00 91.44 113 SER A O 1
ATOM 932 N N . THR A 1 114 ? 5.173 6.755 5.191 1.00 93.19 114 THR A N 1
ATOM 933 C CA . THR A 1 114 ? 4.884 7.015 3.772 1.00 93.19 114 THR A CA 1
ATOM 934 C C . THR A 1 114 ? 5.892 7.997 3.183 1.00 93.19 114 THR A C 1
ATOM 936 O O . THR A 1 114 ? 6.461 7.714 2.135 1.00 93.19 114 THR A O 1
ATOM 939 N N . MET A 1 115 ? 6.202 9.096 3.880 1.00 91.25 115 MET A N 1
ATOM 940 C CA . MET A 1 115 ? 7.222 10.050 3.424 1.00 91.25 115 MET A CA 1
ATOM 941 C C . MET A 1 115 ? 8.608 9.398 3.325 1.00 91.25 115 MET A C 1
ATOM 943 O O . MET A 1 115 ? 9.289 9.540 2.312 1.00 91.25 115 MET A O 1
ATOM 947 N N . VAL A 1 116 ? 9.023 8.643 4.347 1.00 90.44 116 VAL A N 1
ATOM 948 C CA . VAL A 1 116 ? 10.311 7.929 4.334 1.00 90.44 116 VAL A CA 1
ATOM 949 C C . VAL A 1 116 ? 10.347 6.894 3.208 1.00 90.44 116 VAL A C 1
ATOM 951 O O . VAL A 1 116 ? 11.354 6.775 2.511 1.00 90.44 116 VAL A O 1
ATOM 954 N N . HIS A 1 117 ? 9.253 6.162 2.994 1.00 91.75 117 HIS A N 1
ATOM 955 C CA . HIS A 1 117 ? 9.124 5.218 1.890 1.00 91.75 117 HIS A CA 1
ATOM 956 C C . HIS A 1 117 ? 9.271 5.903 0.532 1.00 91.75 117 HIS A C 1
ATOM 958 O O . HIS A 1 117 ? 10.095 5.478 -0.270 1.00 91.75 117 HIS A O 1
ATOM 964 N N . GLU A 1 118 ? 8.534 6.979 0.277 1.00 86.00 118 GLU A N 1
ATOM 965 C CA . GLU A 1 118 ? 8.546 7.647 -1.025 1.00 86.00 118 GLU A CA 1
ATOM 966 C C . GLU A 1 118 ? 9.878 8.317 -1.347 1.00 86.00 118 GLU A C 1
ATOM 968 O O . GLU A 1 118 ? 10.387 8.147 -2.451 1.00 86.00 118 GLU A O 1
ATOM 973 N N . PHE A 1 119 ? 10.449 9.061 -0.399 1.00 85.44 119 PHE A N 1
ATOM 974 C CA . PHE A 1 119 ? 11.592 9.925 -0.692 1.00 85.44 119 PHE A CA 1
ATOM 975 C C . PHE A 1 119 ? 12.951 9.271 -0.462 1.00 85.44 119 PHE A C 1
ATOM 977 O O . PHE A 1 119 ? 13.946 9.767 -0.982 1.00 85.44 119 PHE A O 1
ATOM 984 N N . MET A 1 120 ? 13.020 8.205 0.338 1.00 83.75 120 MET A N 1
ATOM 985 C CA . MET A 1 120 ? 14.306 7.627 0.742 1.00 83.75 120 MET A CA 1
ATOM 986 C C . MET A 1 120 ? 14.364 6.119 0.528 1.00 83.75 120 MET A C 1
ATOM 988 O O . MET A 1 120 ? 15.337 5.613 -0.019 1.00 83.75 120 MET A O 1
ATOM 992 N N . ALA A 1 121 ? 13.342 5.381 0.960 1.00 82.31 121 ALA A N 1
ATOM 993 C CA . ALA A 1 121 ? 13.502 3.948 1.170 1.00 82.31 121 ALA A CA 1
ATOM 994 C C . ALA A 1 121 ? 12.966 3.049 0.042 1.00 82.31 121 ALA A C 1
ATOM 996 O O . ALA A 1 121 ? 13.447 1.926 -0.111 1.00 82.31 121 ALA A O 1
ATOM 997 N N . SER A 1 122 ? 11.997 3.504 -0.756 1.00 84.31 122 SER A N 1
ATOM 998 C CA . SER A 1 122 ? 11.367 2.670 -1.793 1.00 84.31 122 SER A CA 1
ATOM 999 C C . SER A 1 122 ? 12.262 2.390 -2.999 1.00 84.31 122 SER A C 1
ATOM 1001 O O . SER A 1 122 ? 12.032 1.404 -3.6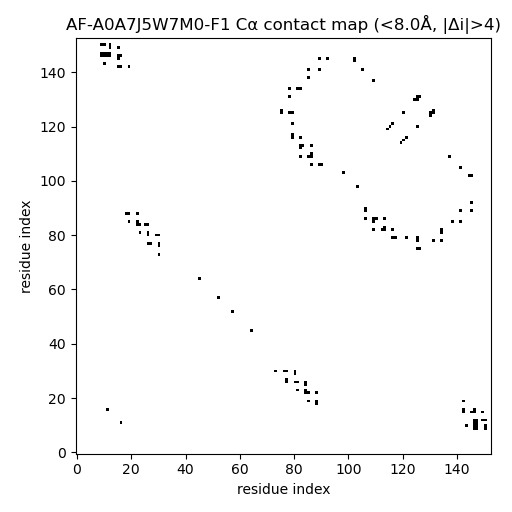91 1.00 84.31 122 SER A O 1
ATOM 1003 N N . ASP A 1 123 ? 13.279 3.206 -3.260 1.00 79.50 123 ASP A N 1
ATOM 1004 C CA . ASP A 1 123 ? 14.216 2.943 -4.356 1.00 79.50 123 ASP A CA 1
ATOM 1005 C C . ASP A 1 123 ? 15.397 2.075 -3.905 1.00 79.50 123 ASP A C 1
ATOM 1007 O O . ASP A 1 123 ? 15.854 1.223 -4.662 1.00 79.50 123 ASP A O 1
ATOM 1011 N N . GLU A 1 124 ? 15.847 2.232 -2.659 1.00 83.56 124 GLU A N 1
ATOM 1012 C CA . GLU A 1 124 ? 17.033 1.543 -2.140 1.00 83.56 124 GLU A CA 1
ATOM 1013 C C . GLU A 1 124 ? 16.708 0.187 -1.485 1.00 83.56 124 GLU A C 1
ATOM 1015 O O . GLU A 1 124 ? 17.412 -0.799 -1.699 1.00 83.56 124 GLU A O 1
ATOM 1020 N N . TYR A 1 125 ? 15.617 0.094 -0.715 1.00 86.44 125 TYR A N 1
ATOM 1021 C CA . TYR A 1 125 ? 15.355 -1.055 0.166 1.00 86.44 125 TYR A CA 1
ATOM 1022 C C . TYR A 1 125 ? 14.185 -1.940 -0.270 1.00 86.44 125 TYR A C 1
ATOM 1024 O O . TYR A 1 125 ? 13.896 -2.942 0.388 1.00 86.44 125 TYR A O 1
ATOM 1032 N N . ILE A 1 126 ? 13.515 -1.638 -1.387 1.00 86.12 126 ILE A N 1
ATOM 1033 C CA . ILE A 1 126 ? 12.346 -2.408 -1.850 1.00 86.12 126 ILE A CA 1
ATOM 1034 C C . ILE A 1 126 ? 12.665 -3.868 -2.164 1.00 86.12 126 ILE A C 1
ATOM 1036 O O . ILE A 1 126 ? 11.769 -4.712 -2.163 1.00 86.12 126 ILE A O 1
ATOM 1040 N N . ASP A 1 127 ? 13.934 -4.192 -2.393 1.00 85.19 127 ASP A N 1
ATOM 1041 C CA . ASP A 1 127 ? 14.407 -5.555 -2.625 1.00 85.19 127 ASP A CA 1
ATOM 1042 C C . ASP A 1 127 ? 14.656 -6.353 -1.350 1.00 85.19 127 ASP A C 1
ATOM 1044 O O . ASP A 1 127 ? 14.677 -7.587 -1.376 1.00 85.19 127 ASP A O 1
ATOM 1048 N N . MET A 1 128 ? 14.721 -5.681 -0.203 1.00 88.81 128 MET A N 1
ATOM 1049 C CA . MET A 1 128 ? 14.878 -6.340 1.081 1.00 88.81 128 MET A CA 1
ATOM 1050 C C . MET A 1 128 ? 13.550 -6.937 1.552 1.00 88.81 128 MET A C 1
ATOM 1052 O O . MET A 1 128 ? 12.549 -6.245 1.751 1.00 88.81 128 MET A O 1
ATOM 1056 N N . LYS A 1 129 ? 13.544 -8.251 1.810 1.00 87.62 129 LYS A N 1
ATOM 1057 C CA . LYS A 1 129 ? 12.369 -8.958 2.354 1.00 87.62 129 LYS A CA 1
ATOM 1058 C C . LYS A 1 129 ? 11.888 -8.345 3.672 1.00 87.62 129 LYS A C 1
ATOM 1060 O O . LYS A 1 129 ? 10.686 -8.211 3.871 1.00 87.62 129 LYS A O 1
ATOM 1065 N N . THR A 1 130 ? 12.814 -7.949 4.544 1.00 88.69 130 THR A N 1
ATOM 1066 C CA . THR A 1 130 ? 12.518 -7.304 5.833 1.00 88.69 130 THR A CA 1
ATOM 1067 C C . THR A 1 130 ? 11.722 -6.014 5.655 1.00 88.69 130 THR A C 1
ATOM 1069 O O . THR A 1 130 ? 10.753 -5.789 6.375 1.00 88.69 130 THR A O 1
ATOM 1072 N N . TYR A 1 131 ? 12.068 -5.214 4.648 1.00 89.94 131 TYR A N 1
ATOM 1073 C CA . TYR A 1 131 ? 11.367 -3.977 4.326 1.00 89.94 131 TYR A CA 1
ATOM 1074 C C . TYR A 1 131 ? 9.937 -4.226 3.826 1.00 89.94 131 TYR A C 1
ATOM 1076 O O . TYR A 1 131 ? 8.987 -3.598 4.291 1.00 89.94 131 TYR A O 1
ATOM 1084 N N . ARG A 1 132 ? 9.750 -5.216 2.944 1.00 89.94 132 ARG A N 1
ATOM 1085 C CA . ARG A 1 132 ? 8.409 -5.623 2.482 1.00 89.94 132 ARG A CA 1
ATOM 1086 C C . ARG A 1 132 ? 7.539 -6.137 3.630 1.00 89.94 132 ARG A C 1
ATOM 1088 O O . ARG A 1 132 ? 6.363 -5.800 3.709 1.00 89.94 132 ARG A O 1
ATOM 1095 N N . VAL A 1 133 ? 8.119 -6.922 4.540 1.00 92.06 133 VAL A N 1
ATOM 1096 C CA . VAL A 1 133 ? 7.422 -7.418 5.738 1.00 92.06 133 VAL A CA 1
ATOM 1097 C C . VAL A 1 133 ? 7.013 -6.265 6.653 1.00 92.06 133 VAL A C 1
ATOM 1099 O O . VAL A 1 133 ? 5.887 -6.262 7.140 1.00 92.06 133 VAL A O 1
ATOM 1102 N N . PHE A 1 134 ? 7.869 -5.259 6.840 1.00 91.62 134 PHE A N 1
ATOM 1103 C CA . PHE A 1 134 ? 7.527 -4.060 7.610 1.00 91.62 134 PHE A CA 1
ATOM 1104 C C . PHE A 1 134 ? 6.290 -3.339 7.047 1.00 91.62 134 PHE A C 1
ATOM 1106 O O . PHE A 1 134 ? 5.373 -3.017 7.801 1.00 91.62 134 PHE A O 1
ATOM 1113 N N . ILE A 1 135 ? 6.211 -3.167 5.724 1.00 92.25 135 ILE A N 1
ATOM 1114 C CA . ILE A 1 135 ? 5.032 -2.585 5.062 1.00 92.25 135 ILE A CA 1
ATOM 1115 C C . ILE A 1 135 ? 3.772 -3.423 5.335 1.00 92.25 135 ILE A C 1
ATOM 1117 O O . ILE A 1 135 ? 2.728 -2.869 5.673 1.00 92.25 135 ILE A O 1
ATOM 1121 N N . LEU A 1 136 ? 3.854 -4.754 5.235 1.00 93.12 136 LEU A N 1
ATOM 1122 C CA . LEU A 1 136 ? 2.712 -5.629 5.535 1.00 93.12 136 LEU A CA 1
ATOM 1123 C C . LEU A 1 136 ? 2.262 -5.509 6.996 1.00 93.12 136 LEU A C 1
ATOM 1125 O O . LEU A 1 136 ? 1.065 -5.495 7.271 1.00 93.12 136 LEU A O 1
ATOM 1129 N N . ILE A 1 137 ? 3.207 -5.390 7.931 1.00 93.69 137 ILE A N 1
ATOM 1130 C CA . ILE A 1 137 ? 2.902 -5.183 9.350 1.00 93.69 137 ILE A CA 1
ATOM 1131 C C . ILE A 1 137 ? 2.172 -3.849 9.553 1.00 93.69 137 ILE A C 1
ATOM 1133 O O . ILE A 1 137 ? 1.180 -3.820 10.278 1.00 93.69 137 ILE A O 1
ATOM 1137 N N . LEU A 1 138 ? 2.590 -2.771 8.880 1.00 91.88 138 LEU A N 1
ATOM 1138 C CA . LEU A 1 138 ? 1.880 -1.485 8.924 1.00 91.88 138 LEU A CA 1
ATOM 1139 C C . LEU A 1 138 ? 0.435 -1.607 8.432 1.00 91.88 138 LEU A C 1
ATOM 1141 O O . LEU A 1 138 ? -0.475 -1.077 9.071 1.00 91.88 138 LEU A O 1
ATOM 1145 N N . TRP A 1 139 ? 0.212 -2.335 7.336 1.00 94.19 139 TRP A N 1
ATOM 1146 C CA . TRP A 1 139 ? -1.128 -2.626 6.823 1.00 94.19 139 T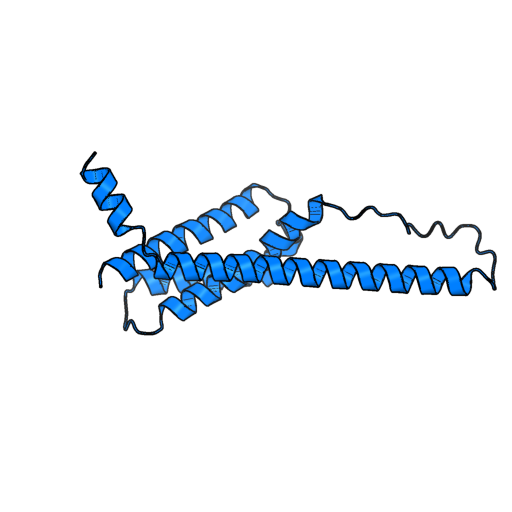RP A CA 1
ATOM 1147 C C . TRP A 1 139 ? -1.982 -3.375 7.851 1.00 94.19 139 TRP A C 1
ATOM 1149 O O . TRP A 1 139 ? -3.109 -2.966 8.126 1.00 94.19 139 TRP A O 1
ATOM 1159 N N . LEU A 1 140 ? -1.434 -4.432 8.457 1.00 92.12 140 LEU A N 1
ATOM 1160 C CA . LEU A 1 140 ? -2.136 -5.220 9.470 1.00 92.12 140 LEU A CA 1
ATOM 1161 C C . LEU A 1 140 ? -2.487 -4.379 10.700 1.00 92.12 140 LEU A C 1
ATOM 1163 O O . LEU A 1 140 ? -3.648 -4.346 11.095 1.00 92.12 140 LEU A O 1
ATOM 1167 N N . ILE A 1 141 ? -1.515 -3.666 11.278 1.00 90.81 141 ILE A N 1
ATOM 1168 C CA . ILE A 1 141 ? -1.734 -2.809 12.454 1.00 90.81 141 ILE A CA 1
ATOM 1169 C C . ILE A 1 141 ? -2.811 -1.763 12.158 1.00 90.81 141 ILE A C 1
ATOM 1171 O O . ILE A 1 141 ? -3.726 -1.578 12.958 1.00 90.81 141 ILE A O 1
ATOM 1175 N N . SER A 1 142 ? -2.741 -1.122 10.990 1.00 90.44 142 SER A N 1
ATOM 1176 C CA . SER A 1 142 ? -3.723 -0.114 10.584 1.00 90.44 142 SER A CA 1
ATOM 1177 C C . SER A 1 142 ? -5.128 -0.702 10.477 1.00 90.44 142 SER A C 1
ATOM 1179 O O . SER A 1 142 ? -6.079 -0.095 10.965 1.00 90.44 142 SER A O 1
ATOM 1181 N N . TYR A 1 143 ? -5.260 -1.893 9.885 1.00 91.06 143 TYR A N 1
ATOM 1182 C CA . TYR A 1 143 ? -6.539 -2.593 9.786 1.00 91.06 143 TYR A CA 1
ATOM 1183 C C . TYR A 1 143 ? -7.114 -2.908 11.168 1.00 91.06 143 TYR A C 1
ATOM 1185 O O . TYR A 1 143 ? -8.270 -2.589 11.434 1.00 91.06 143 TYR A O 1
ATOM 1193 N N . PHE A 1 144 ? -6.306 -3.490 12.062 1.00 88.50 144 PHE A N 1
ATOM 1194 C CA . PHE A 1 144 ? -6.755 -3.854 13.406 1.00 88.50 144 PHE A CA 1
ATOM 1195 C C . PHE A 1 144 ? -7.254 -2.640 14.189 1.00 88.50 144 PHE A C 1
ATOM 1197 O O . PHE A 1 144 ? -8.312 -2.713 14.805 1.00 88.50 144 PHE A O 1
ATOM 1204 N N . ILE A 1 145 ? -6.523 -1.525 14.137 1.00 87.38 145 ILE A N 1
ATOM 1205 C CA . ILE A 1 145 ? -6.871 -0.315 14.890 1.00 87.38 145 ILE A CA 1
ATOM 1206 C C . ILE A 1 145 ? -8.147 0.316 14.338 1.00 87.38 145 ILE A C 1
ATOM 1208 O O . ILE A 1 145 ? -9.082 0.551 15.097 1.00 87.38 145 ILE A O 1
ATOM 1212 N N . LEU A 1 146 ? -8.231 0.519 13.020 1.00 87.44 146 LEU A N 1
ATOM 1213 C CA . LEU A 1 146 ? -9.430 1.089 12.402 1.00 87.44 146 LEU A CA 1
ATOM 1214 C C . LEU A 1 146 ? -10.654 0.190 12.594 1.00 87.44 146 LEU A C 1
ATOM 1216 O O . LEU A 1 146 ? -11.752 0.687 12.831 1.00 87.44 146 LEU A O 1
ATOM 1220 N N . SER A 1 147 ? -10.477 -1.129 12.518 1.00 87.88 147 SER A N 1
ATOM 1221 C CA . SER A 1 147 ? -11.579 -2.064 12.706 1.00 87.88 147 SER A CA 1
ATOM 1222 C C . SER A 1 147 ? -12.043 -2.158 14.156 1.00 87.88 147 SER A C 1
ATOM 1224 O O . SER A 1 147 ? -13.238 -2.337 14.376 1.00 87.88 147 SER A O 1
ATOM 1226 N N . TYR A 1 148 ? -11.129 -2.082 15.123 1.00 84.25 148 TYR A N 1
ATOM 1227 C CA . TYR A 1 148 ? -11.478 -2.064 16.541 1.00 84.25 148 TYR A CA 1
ATOM 1228 C C . TYR A 1 148 ? -12.303 -0.817 16.873 1.00 84.25 148 TYR A C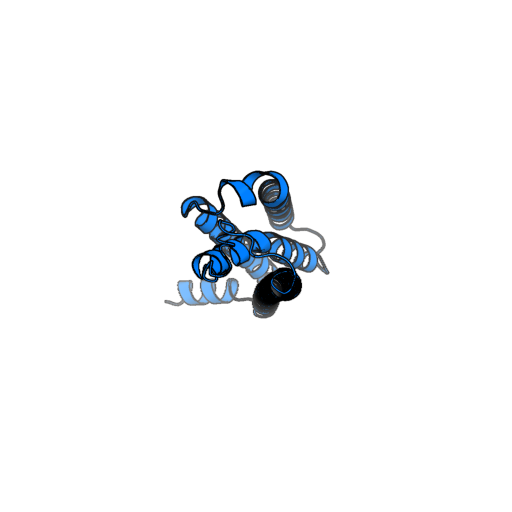 1
ATOM 1230 O O . TYR A 1 148 ? -13.403 -0.933 17.403 1.00 84.25 148 TYR A O 1
ATOM 1238 N N . GLU A 1 149 ? -11.828 0.355 16.454 1.00 80.31 149 GLU A N 1
ATOM 1239 C CA . GLU A 1 149 ? -12.520 1.640 16.623 1.00 80.31 149 GLU A CA 1
ATOM 1240 C C . GLU A 1 149 ? -13.917 1.630 15.996 1.00 80.31 149 GLU A C 1
ATOM 1242 O O . GLU A 1 149 ? -14.898 2.021 16.621 1.00 80.31 149 GLU A O 1
ATOM 1247 N N . ALA A 1 150 ? -14.036 1.125 14.767 1.00 80.75 150 ALA A N 1
ATOM 1248 C CA . ALA A 1 150 ? -15.313 1.074 14.065 1.00 80.75 150 ALA A CA 1
ATOM 1249 C C . ALA A 1 150 ? -16.333 0.107 14.698 1.00 80.75 150 ALA A C 1
ATOM 1251 O O . ALA A 1 150 ? -17.512 0.193 14.371 1.00 80.75 150 ALA A O 1
ATOM 1252 N N . ASN A 1 151 ? -15.893 -0.817 15.558 1.00 80.44 151 ASN A N 1
ATOM 1253 C CA . ASN A 1 151 ? -16.751 -1.758 16.285 1.00 80.44 151 ASN A CA 1
ATOM 1254 C C . ASN A 1 151 ? -17.058 -1.319 17.728 1.00 80.44 151 ASN A C 1
ATOM 1256 O O . ASN A 1 151 ? -17.890 -1.953 18.376 1.00 80.44 151 ASN A O 1
ATOM 1260 N N . LEU A 1 152 ? -16.377 -0.290 18.250 1.00 71.00 152 LEU A N 1
ATOM 1261 C CA . LEU A 1 152 ? -16.712 0.329 19.539 1.00 71.00 152 LEU A CA 1
ATOM 1262 C C . LEU A 1 152 ? -17.964 1.222 19.459 1.00 71.00 152 LEU A C 1
ATOM 1264 O O . LEU A 1 152 ? -18.541 1.548 20.497 1.00 71.00 152 LEU A O 1
ATOM 1268 N N . ILE A 1 153 ? -18.359 1.608 18.243 1.00 56.28 153 ILE A N 1
ATOM 1269 C CA . ILE A 1 153 ? -19.549 2.407 17.905 1.00 56.28 153 ILE A CA 1
ATOM 1270 C C . ILE A 1 153 ? -20.736 1.475 17.657 1.00 56.28 153 ILE A C 1
ATOM 1272 O O . ILE A 1 153 ? -21.835 1.782 18.172 1.00 56.28 153 ILE A O 1
#

Nearest PDB structures (foldseek):
  2huj-assembly1_A  TM=3.228E-01  e=4.661E+00  Listeria innocua

pLDDT: mean 79.02, std 14.1, range [43.69, 94.19]

Solvent-accessible surface area (backbone atoms only — not comparable to full-atom values): 8755 Å² total; per-residue (Å²): 112,67,68,60,51,54,53,49,58,47,46,62,31,67,70,52,50,51,48,53,52,52,31,53,50,50,34,54,49,52,45,50,52,52,50,54,50,53,51,51,56,49,52,52,50,51,53,52,52,60,67,45,56,82,78,49,92,62,80,87,67,81,68,76,80,78,69,69,80,60,71,78,47,54,63,44,48,42,63,64,50,48,50,64,41,51,48,50,48,54,58,57,68,48,69,93,52,94,82,57,73,67,62,54,52,50,48,51,52,48,50,52,51,35,52,45,33,75,78,62,38,42,83,77,39,54,83,39,66,68,52,52,49,50,54,51,50,51,53,49,54,52,49,46,53,54,9,34,57,66,57,76,109

Mean predicted aligned error: 9.47 Å

Foldseek 3Di:
DVVVVVVVVLQDDPVLVVLLVVLLVVLVVQLVVVVVVVVVVLVVVVVVVVVCVVPDPPPPPPPPSPPPPPPVVSQLSSLLSRLVSLLVSLVVLPPPDDDDPVSVVLSVVSVVVNVCSNPPDSVPPSPPPVSSVVSVVSSVVSSRVSSNVVSVD

Radius of gyration: 21.9 Å; Cα contacts (8 Å, |Δi|>4): 83; chains: 1; bounding box: 47×34×67 Å